Protein AF-A0A530LA49-F1 (afdb_monomer_lite)

Structure (mmCIF, N/CA/C/O backbone):
data_AF-A0A530LA49-F1
#
_entry.id   AF-A0A530LA49-F1
#
loop_
_atom_site.group_PDB
_atom_site.id
_atom_site.type_symbol
_atom_site.label_atom_id
_atom_site.label_alt_id
_atom_site.label_comp_id
_atom_site.label_asym_id
_atom_site.label_entity_id
_atom_site.label_seq_id
_atom_site.pdbx_PDB_ins_code
_atom_site.Cartn_x
_atom_site.Cartn_y
_atom_site.Cartn_z
_atom_site.occupancy
_atom_site.B_iso_or_equiv
_atom_site.auth_seq_id
_atom_site.auth_comp_id
_atom_site.auth_asym_id
_atom_site.auth_atom_id
_atom_site.pdbx_PDB_model_num
ATOM 1 N N . MET A 1 1 ? -15.431 26.990 10.902 1.00 53.88 1 MET A N 1
ATOM 2 C CA . MET A 1 1 ? -14.725 26.129 9.928 1.00 53.88 1 MET A CA 1
ATOM 3 C C . MET A 1 1 ? -13.389 25.779 10.553 1.00 53.88 1 MET A C 1
ATOM 5 O O . MET A 1 1 ? -12.736 26.701 11.022 1.00 53.88 1 MET A O 1
ATOM 9 N N . SER A 1 2 ? -13.037 24.495 10.675 1.00 66.44 2 SER A N 1
ATOM 10 C CA . SER A 1 2 ? -11.714 24.120 11.197 1.00 66.44 2 SER A CA 1
ATOM 11 C C . SER A 1 2 ? -10.644 24.682 10.259 1.00 66.44 2 SER A C 1
ATOM 13 O O . SER A 1 2 ? -10.736 24.474 9.051 1.00 66.44 2 SER A O 1
ATOM 15 N N . SER A 1 3 ? -9.688 25.439 10.800 1.00 76.88 3 SER A N 1
ATOM 16 C CA . SER A 1 3 ? -8.584 26.044 10.046 1.00 76.88 3 SER A CA 1
ATOM 17 C C . SER A 1 3 ? -7.377 25.110 9.918 1.00 76.88 3 SER A C 1
ATOM 19 O O . SER A 1 3 ? -6.273 25.578 9.651 1.00 76.88 3 SER A O 1
ATOM 21 N N . GLU A 1 4 ? -7.549 23.810 10.158 1.00 86.69 4 GLU A N 1
ATOM 22 C CA . GLU A 1 4 ? -6.460 22.842 10.067 1.00 86.69 4 GLU A CA 1
ATOM 23 C C . GLU A 1 4 ? -6.384 22.209 8.678 1.00 86.69 4 GLU A C 1
ATOM 25 O O . GLU A 1 4 ? -7.372 21.705 8.132 1.00 86.69 4 GLU A O 1
ATOM 30 N N . PHE A 1 5 ? -5.179 22.212 8.109 1.00 93.75 5 PHE A N 1
ATOM 31 C CA . PHE A 1 5 ? -4.893 21.487 6.880 1.00 93.75 5 PHE A CA 1
ATOM 32 C C . PHE A 1 5 ? -4.937 19.979 7.129 1.00 93.75 5 PHE A C 1
ATOM 34 O O . PHE A 1 5 ? -4.469 19.478 8.151 1.00 93.75 5 PHE A O 1
ATOM 41 N N . ARG A 1 6 ? -5.477 19.240 6.157 1.00 95.31 6 ARG A N 1
ATOM 42 C CA . ARG A 1 6 ? -5.453 17.775 6.175 1.00 95.31 6 ARG A CA 1
ATOM 43 C C . ARG A 1 6 ? -4.008 17.284 6.111 1.00 95.31 6 ARG A C 1
ATOM 45 O O . ARG A 1 6 ? -3.200 17.799 5.342 1.00 95.31 6 ARG A O 1
ATOM 52 N N . THR A 1 7 ? -3.721 16.247 6.883 1.00 96.50 7 THR A N 1
ATOM 53 C CA . THR A 1 7 ? -2.438 15.542 6.896 1.00 96.50 7 THR A CA 1
ATOM 54 C C . THR A 1 7 ? -2.643 14.074 6.511 1.00 96.50 7 THR A C 1
ATOM 56 O O . THR A 1 7 ? -3.772 13.626 6.294 1.00 96.50 7 THR A O 1
ATOM 59 N N . LEU A 1 8 ? -1.545 13.326 6.381 1.00 98.12 8 LEU A N 1
ATOM 60 C CA . LEU A 1 8 ? -1.593 11.876 6.203 1.00 98.12 8 LEU A CA 1
ATOM 61 C C . LEU A 1 8 ? -2.253 11.206 7.417 1.00 98.12 8 LEU A C 1
ATOM 63 O O . LEU A 1 8 ? -2.008 11.613 8.554 1.00 98.12 8 LEU A O 1
ATOM 67 N N . TYR A 1 9 ? -2.997 10.124 7.184 1.00 98.56 9 TYR A N 1
ATOM 68 C CA . TYR A 1 9 ? -3.495 9.259 8.258 1.00 98.56 9 TYR A CA 1
ATOM 69 C C . TYR A 1 9 ? -2.330 8.677 9.091 1.00 98.56 9 TYR A C 1
ATOM 71 O O . TYR A 1 9 ? -1.172 8.768 8.666 1.00 98.56 9 TYR A O 1
ATOM 79 N N . PRO A 1 10 ? -2.574 8.116 10.290 1.00 98.44 10 PRO A N 1
ATOM 80 C CA . PRO A 1 10 ? -1.533 7.440 11.066 1.00 98.44 10 PRO A CA 1
ATOM 81 C C . PRO A 1 10 ? -0.817 6.341 10.272 1.00 98.44 10 PRO A C 1
ATOM 83 O O . PRO A 1 10 ? -1.332 5.843 9.272 1.00 98.44 10 PRO A O 1
ATOM 86 N N . GLU A 1 11 ? 0.387 5.980 10.708 1.00 98.56 11 GLU A N 1
ATOM 87 C CA . GLU A 1 11 ? 1.130 4.868 10.112 1.00 98.56 11 GLU A CA 1
ATOM 88 C C . GLU A 1 11 ? 0.362 3.553 10.259 1.00 98.56 11 GLU A C 1
ATOM 90 O O . GLU A 1 11 ? -0.327 3.321 11.254 1.00 98.56 11 GLU A O 1
ATOM 95 N N . ILE A 1 12 ? 0.455 2.718 9.228 1.00 98.44 12 ILE A N 1
ATOM 96 C CA . ILE A 1 12 ? -0.236 1.439 9.137 1.00 98.44 12 ILE A CA 1
ATOM 97 C C . ILE A 1 12 ? 0.601 0.481 8.291 1.00 98.44 12 ILE A C 1
ATOM 99 O O . ILE A 1 12 ? 1.236 0.880 7.307 1.00 98.44 12 ILE A O 1
ATOM 103 N N . GLU A 1 13 ? 0.585 -0.791 8.672 1.00 98.50 13 GLU A N 1
ATOM 104 C CA . GLU A 1 13 ? 1.228 -1.843 7.898 1.00 98.50 13 GLU A CA 1
ATOM 105 C C . GLU A 1 13 ? 0.317 -2.396 6.804 1.00 98.50 13 GLU A C 1
ATOM 107 O O . GLU A 1 13 ? -0.911 -2.264 6.832 1.00 98.50 13 GLU A O 1
ATOM 112 N N . ALA A 1 14 ? 0.939 -3.007 5.802 1.00 98.50 14 ALA A N 1
ATOM 113 C CA . ALA A 1 14 ? 0.199 -3.852 4.885 1.00 98.50 14 ALA A CA 1
ATOM 114 C C . ALA A 1 14 ? -0.295 -5.095 5.640 1.00 98.50 14 ALA A C 1
ATOM 116 O O . ALA A 1 14 ? 0.447 -5.692 6.419 1.00 98.50 14 ALA A O 1
ATOM 117 N N . PHE A 1 15 ? -1.546 -5.490 5.416 1.00 98.50 15 PHE A N 1
ATOM 118 C CA . PHE A 1 15 ? -2.093 -6.722 5.993 1.00 98.50 15 PHE A CA 1
ATOM 119 C C . PHE A 1 15 ? -1.872 -7.939 5.082 1.00 98.50 15 PHE A C 1
ATOM 121 O O . PHE A 1 15 ? -2.150 -9.069 5.483 1.00 98.50 15 PHE A O 1
ATOM 128 N N . GLU A 1 16 ? -1.443 -7.714 3.840 1.00 98.62 16 GLU A N 1
ATOM 129 C CA . GLU A 1 16 ? -1.165 -8.737 2.833 1.00 98.62 16 GLU A CA 1
ATOM 130 C C . GLU A 1 16 ? -0.210 -8.156 1.785 1.00 98.62 16 GLU A C 1
ATOM 132 O O . GLU A 1 16 ? -0.322 -6.980 1.438 1.00 98.62 16 GLU A O 1
ATOM 137 N N . SER A 1 17 ? 0.725 -8.956 1.286 1.00 98.81 17 SER A N 1
ATOM 138 C CA . SER A 1 17 ? 1.642 -8.569 0.212 1.00 98.81 17 SER A CA 1
ATOM 139 C C . SER A 1 17 ? 2.128 -9.796 -0.550 1.00 98.81 17 SER A C 1
ATOM 141 O O . SER A 1 17 ? 1.976 -10.932 -0.090 1.00 98.81 17 SER A O 1
ATOM 143 N N . GLY A 1 18 ? 2.709 -9.578 -1.727 1.00 98.69 18 GLY A N 1
ATOM 144 C CA . GLY A 1 18 ? 3.255 -10.660 -2.531 1.00 98.69 18 GLY A CA 1
ATOM 145 C C . GLY A 1 18 ? 3.972 -10.189 -3.787 1.00 98.69 18 GLY A C 1
ATOM 146 O O . GLY A 1 18 ? 4.058 -8.998 -4.074 1.00 98.69 18 GLY A O 1
ATOM 147 N N . MET A 1 19 ? 4.474 -11.165 -4.539 1.00 98.69 19 MET A N 1
ATOM 148 C CA . MET A 1 19 ? 5.010 -10.982 -5.885 1.00 98.69 19 MET A CA 1
ATOM 149 C C . MET A 1 19 ? 4.035 -11.616 -6.877 1.00 98.69 19 MET A C 1
ATOM 151 O O . MET A 1 19 ? 3.698 -12.793 -6.744 1.00 98.69 19 MET A O 1
ATOM 155 N N . LEU A 1 20 ? 3.574 -10.845 -7.857 1.00 98.44 20 LEU A N 1
ATOM 156 C CA . LEU A 1 20 ? 2.732 -11.315 -8.950 1.00 98.44 20 LEU A CA 1
ATOM 157 C C . LEU A 1 20 ? 3.605 -11.618 -10.168 1.00 98.44 20 LEU A C 1
ATOM 159 O O . LEU A 1 20 ? 4.226 -10.709 -10.712 1.00 98.44 20 LEU A O 1
ATOM 163 N N . ASP A 1 21 ? 3.629 -12.875 -10.603 1.00 98.38 21 ASP A N 1
ATOM 164 C CA . ASP A 1 21 ? 4.175 -13.251 -11.909 1.00 98.38 21 ASP A CA 1
ATOM 165 C C . ASP A 1 21 ? 3.245 -12.744 -13.020 1.00 98.38 21 ASP A C 1
ATOM 167 O O . ASP A 1 21 ? 2.048 -13.043 -13.011 1.00 98.38 21 ASP A O 1
ATOM 171 N N . VAL A 1 22 ? 3.784 -11.949 -13.949 1.00 98.25 22 VAL A N 1
ATOM 172 C CA . VAL A 1 22 ? 3.019 -11.376 -15.071 1.00 98.25 22 VAL A CA 1
ATOM 173 C C . VAL A 1 22 ? 3.133 -12.194 -16.367 1.00 98.25 22 VAL A C 1
ATOM 175 O O . VAL A 1 22 ? 2.468 -11.870 -17.348 1.00 98.25 22 VAL A O 1
ATOM 178 N N . GLY A 1 23 ? 3.899 -13.292 -16.364 1.00 98.56 23 GLY A N 1
ATOM 179 C CA . GLY A 1 23 ? 3.915 -14.301 -17.431 1.00 98.56 23 GLY A CA 1
ATOM 180 C C . GLY A 1 23 ? 4.965 -14.107 -18.529 1.00 98.56 23 GLY A C 1
ATOM 181 O O . GLY A 1 23 ? 5.048 -14.933 -19.436 1.00 98.56 23 GLY A O 1
ATOM 182 N N . ASP A 1 24 ? 5.781 -13.057 -18.453 1.00 98.12 24 ASP A N 1
ATOM 183 C CA . ASP A 1 24 ? 6.817 -12.727 -19.443 1.00 98.12 24 ASP A CA 1
ATOM 184 C C . ASP A 1 24 ? 8.213 -12.514 -18.823 1.00 98.12 24 ASP A C 1
ATOM 186 O O . ASP A 1 24 ? 9.097 -11.908 -19.426 1.00 98.12 24 ASP A O 1
ATOM 190 N N . GLY A 1 25 ? 8.432 -13.071 -17.627 1.00 98.38 25 GLY A N 1
ATOM 191 C CA . GLY A 1 25 ? 9.722 -13.055 -16.930 1.00 98.38 25 GLY A CA 1
ATOM 192 C C . GLY A 1 25 ? 9.866 -11.953 -15.878 1.00 98.38 25 GLY A C 1
ATOM 193 O O . GLY A 1 25 ? 10.879 -11.916 -15.178 1.00 98.38 25 GLY A O 1
ATOM 194 N N . HIS A 1 26 ? 8.860 -11.091 -15.718 1.00 98.31 26 HIS A N 1
ATOM 195 C CA . HIS A 1 26 ? 8.805 -10.102 -14.645 1.00 98.31 26 HIS A CA 1
ATOM 196 C C . HIS A 1 26 ? 7.920 -10.556 -13.477 1.00 98.31 26 HIS A C 1
ATOM 198 O O . HIS A 1 26 ? 6.924 -11.258 -13.647 1.00 98.31 26 HIS A O 1
ATOM 204 N N . GLN A 1 27 ? 8.271 -10.099 -12.273 1.00 98.50 27 GLN A N 1
ATOM 205 C CA . GLN A 1 27 ? 7.417 -10.201 -11.094 1.00 98.50 27 GLN A CA 1
ATOM 206 C C . GLN A 1 27 ? 7.190 -8.812 -10.497 1.00 98.50 27 GLN A C 1
ATOM 208 O O . GLN A 1 27 ? 8.141 -8.048 -10.319 1.00 98.50 27 GLN A O 1
ATOM 213 N N . VAL A 1 28 ? 5.938 -8.492 -10.173 1.00 98.31 28 VAL A N 1
ATOM 214 C CA . VAL A 1 28 ? 5.527 -7.197 -9.618 1.00 98.31 28 VAL A CA 1
ATOM 215 C C . VAL A 1 28 ? 5.207 -7.359 -8.139 1.00 98.31 28 VAL A C 1
ATOM 217 O O . VAL A 1 28 ? 4.340 -8.150 -7.772 1.00 98.31 28 VAL A O 1
ATOM 220 N N . TYR A 1 29 ? 5.901 -6.609 -7.286 1.00 98.69 29 TYR A N 1
ATOM 221 C CA . TYR A 1 29 ? 5.526 -6.506 -5.880 1.00 98.69 29 TYR A CA 1
ATOM 222 C C . TYR A 1 29 ? 4.192 -5.768 -5.747 1.00 98.69 29 TYR A C 1
ATOM 224 O O . TYR A 1 29 ? 3.996 -4.746 -6.403 1.00 98.69 29 TYR A O 1
ATOM 232 N N . TRP A 1 30 ? 3.319 -6.253 -4.870 1.00 98.81 30 TRP A N 1
ATOM 233 C CA . TRP A 1 30 ? 2.099 -5.561 -4.463 1.00 98.81 30 TRP A CA 1
ATOM 234 C C . TRP A 1 30 ? 1.880 -5.693 -2.959 1.00 98.81 30 TRP A C 1
ATOM 236 O O . TRP A 1 30 ? 2.313 -6.665 -2.327 1.00 98.81 30 TRP A O 1
ATOM 246 N N . GLU A 1 31 ? 1.146 -4.746 -2.384 1.00 98.81 31 GLU A N 1
ATOM 247 C CA . GLU A 1 31 ? 0.684 -4.829 -1.000 1.00 98.81 31 GLU A CA 1
ATOM 248 C C . GLU A 1 31 ? -0.721 -4.257 -0.806 1.00 98.81 31 GLU A C 1
ATOM 250 O O . GLU A 1 31 ? -1.171 -3.393 -1.553 1.00 98.81 31 GLU A O 1
ATOM 255 N N . ARG A 1 32 ? -1.429 -4.743 0.217 1.00 98.75 32 ARG A N 1
ATOM 256 C CA . ARG A 1 32 ? -2.758 -4.268 0.607 1.00 98.75 32 ARG A CA 1
ATOM 257 C C . ARG A 1 32 ? -2.752 -3.661 1.993 1.00 98.75 32 ARG A C 1
ATOM 259 O O . ARG A 1 32 ? -2.234 -4.259 2.937 1.00 98.75 32 ARG A O 1
ATOM 266 N N . SER A 1 33 ? -3.372 -2.495 2.133 1.00 98.81 33 SER A N 1
ATOM 267 C CA . SER A 1 33 ? -3.504 -1.791 3.410 1.00 98.81 33 SER A CA 1
ATOM 268 C C . SER A 1 33 ? -4.912 -1.225 3.613 1.00 98.8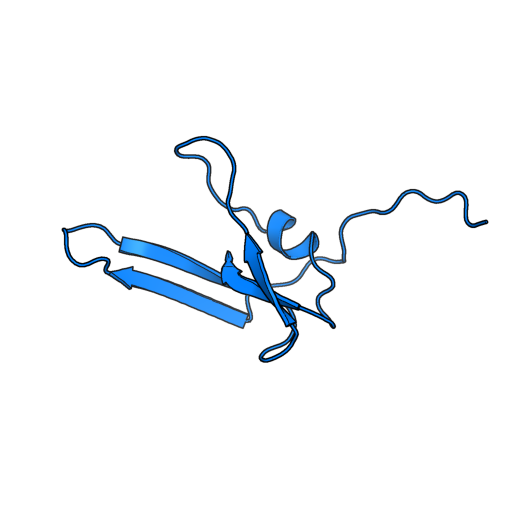1 33 SER A C 1
ATOM 270 O O . SER A 1 33 ? -5.710 -1.135 2.680 1.00 98.81 33 SER A O 1
ATOM 2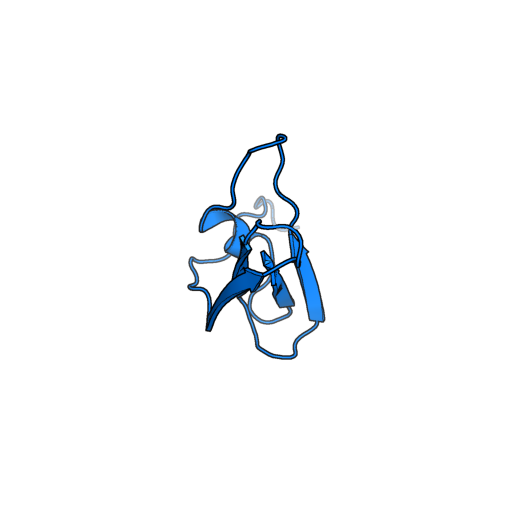72 N N . GLY A 1 34 ? -5.230 -0.865 4.857 1.00 98.56 34 GLY A N 1
ATOM 273 C CA . GLY A 1 34 ? -6.560 -0.428 5.279 1.00 98.56 34 GLY A CA 1
ATOM 274 C C . GLY A 1 34 ? -7.431 -1.578 5.790 1.00 98.56 34 GLY A C 1
ATOM 275 O O . GLY A 1 34 ? -6.954 -2.443 6.523 1.00 98.56 34 GLY A O 1
ATOM 276 N N . THR A 1 35 ? -8.716 -1.578 5.440 1.00 98.62 35 THR A N 1
ATOM 277 C CA . THR A 1 35 ? -9.708 -2.542 5.940 1.00 98.62 35 THR A CA 1
ATOM 278 C C . THR A 1 35 ? -10.087 -3.535 4.848 1.00 98.62 35 THR A C 1
ATOM 280 O O . THR A 1 35 ? -10.691 -3.151 3.850 1.00 98.62 35 THR A O 1
ATOM 283 N N . ARG A 1 36 ? -9.783 -4.823 5.061 1.00 98.19 36 ARG A N 1
ATOM 284 C CA . ARG A 1 36 ? -10.104 -5.911 4.122 1.00 98.19 36 ARG A CA 1
ATOM 285 C C . ARG A 1 36 ? -11.593 -5.888 3.742 1.00 98.19 36 ARG A C 1
ATOM 287 O O . ARG A 1 36 ? -12.452 -6.024 4.609 1.00 98.19 36 ARG A O 1
ATOM 294 N N . GLY A 1 37 ? -11.887 -5.755 2.450 1.00 97.50 37 GLY A N 1
ATOM 295 C CA . GLY A 1 37 ? -13.248 -5.741 1.900 1.00 97.50 37 GLY A CA 1
ATOM 296 C C . GLY A 1 37 ? -13.972 -4.390 1.958 1.00 97.50 37 GLY A C 1
ATOM 297 O O . GLY A 1 37 ? -15.132 -4.320 1.554 1.00 97.50 37 GLY A O 1
ATOM 298 N N . ALA A 1 38 ? -13.323 -3.323 2.438 1.00 98.56 38 ALA A N 1
ATOM 299 C CA . ALA A 1 38 ? -13.851 -1.963 2.337 1.00 98.56 38 ALA A CA 1
ATOM 300 C C . ALA A 1 38 ? -13.773 -1.442 0.885 1.00 98.56 38 ALA A C 1
ATOM 302 O O . ALA A 1 38 ? -13.559 -2.208 -0.057 1.00 98.56 38 ALA A O 1
ATOM 303 N N . LYS A 1 39 ? -13.977 -0.136 0.662 1.00 98.81 39 LYS A N 1
ATOM 304 C CA . LYS A 1 39 ? -13.998 0.423 -0.697 1.00 98.81 39 LYS A CA 1
ATOM 305 C C . LYS A 1 39 ? -12.650 0.165 -1.399 1.00 98.81 39 LYS A C 1
ATOM 307 O O . LYS A 1 39 ? -11.627 0.619 -0.886 1.00 98.81 39 LYS A O 1
ATOM 312 N N . PRO A 1 40 ? -12.622 -0.507 -2.563 1.00 98.75 40 PRO A N 1
ATOM 313 C CA . PRO A 1 40 ? -11.367 -0.817 -3.233 1.00 98.75 40 PRO A CA 1
ATOM 314 C C . PRO A 1 40 ? -10.735 0.439 -3.842 1.00 98.75 40 PRO A C 1
ATOM 316 O O . PRO A 1 40 ? -11.436 1.305 -4.378 1.00 98.75 40 PRO A O 1
ATOM 319 N N . ALA A 1 41 ? -9.408 0.523 -3.784 1.00 98.81 41 ALA A N 1
ATOM 320 C CA . ALA A 1 41 ? -8.611 1.542 -4.463 1.00 98.81 41 ALA A CA 1
ATOM 321 C C . ALA A 1 41 ? -7.269 0.968 -4.943 1.00 98.81 41 ALA A C 1
ATOM 323 O O . ALA A 1 41 ? -6.765 0.003 -4.374 1.00 98.81 41 ALA A O 1
ATOM 324 N N . VAL A 1 42 ? -6.681 1.595 -5.966 1.00 98.81 42 VAL A N 1
ATOM 325 C CA . VAL A 1 42 ? -5.315 1.316 -6.428 1.00 98.81 42 VAL A CA 1
ATOM 326 C C . VAL A 1 42 ? -4.482 2.590 -6.356 1.00 98.81 42 VAL A C 1
ATOM 328 O O . VAL A 1 42 ? -4.948 3.664 -6.747 1.00 98.81 42 VAL A O 1
ATOM 331 N N . PHE A 1 43 ? -3.260 2.484 -5.846 1.00 98.81 43 PHE A N 1
ATOM 332 C CA . PHE A 1 43 ? -2.268 3.551 -5.892 1.00 98.81 43 PHE A CA 1
ATOM 333 C C . PHE A 1 43 ? -1.281 3.288 -7.034 1.00 98.81 43 PHE A C 1
ATOM 335 O O . PHE A 1 43 ? -0.721 2.205 -7.130 1.00 98.81 43 PHE A O 1
ATOM 342 N N . LEU A 1 44 ? -1.037 4.289 -7.882 1.00 98.38 44 LEU A N 1
ATOM 343 C CA . LEU A 1 44 ? -0.026 4.228 -8.940 1.00 98.38 44 LEU A CA 1
ATOM 344 C C . LEU A 1 44 ? 1.073 5.240 -8.618 1.00 98.38 44 LEU A C 1
ATOM 346 O O . LEU A 1 44 ? 0.809 6.440 -8.523 1.00 98.38 44 LEU A O 1
ATOM 350 N N . HIS A 1 45 ? 2.300 4.765 -8.420 1.00 98.31 45 HIS A N 1
ATOM 351 C CA . HIS A 1 45 ? 3.421 5.645 -8.108 1.00 98.31 45 HIS A CA 1
ATOM 352 C C . HIS A 1 45 ? 3.840 6.493 -9.325 1.00 98.31 45 HIS A C 1
ATOM 354 O O . HIS A 1 45 ? 3.630 6.123 -10.480 1.00 98.31 45 HIS A O 1
ATOM 360 N N . GLY A 1 46 ? 4.471 7.641 -9.063 1.00 95.62 46 GLY A N 1
ATOM 361 C CA . GLY A 1 46 ? 5.060 8.492 -10.105 1.00 95.62 46 GLY A CA 1
ATOM 362 C C . GLY A 1 46 ? 6.395 7.950 -10.638 1.00 95.62 46 GLY A C 1
ATOM 363 O O . GLY A 1 46 ? 6.919 6.958 -10.131 1.00 95.62 46 GLY A O 1
ATOM 364 N N . GLY A 1 47 ? 6.971 8.601 -11.653 1.00 96.81 47 GLY A N 1
ATOM 365 C CA . GLY A 1 47 ? 8.202 8.136 -12.304 1.00 96.81 47 GLY A CA 1
ATOM 366 C C . GLY A 1 47 ? 8.125 8.251 -13.823 1.00 96.81 47 GLY A C 1
ATOM 367 O O . GLY A 1 47 ? 7.695 9.295 -14.306 1.00 96.81 47 GLY A O 1
ATOM 368 N N . PRO A 1 48 ? 8.552 7.255 -14.612 1.00 95.56 48 PRO A N 1
ATOM 369 C CA . PRO A 1 48 ? 8.546 5.802 -14.380 1.00 95.56 48 PRO A CA 1
ATOM 370 C C . PRO A 1 48 ? 9.724 5.273 -13.548 1.00 95.56 48 PRO A C 1
ATOM 372 O O . PRO A 1 48 ? 10.688 5.991 -13.308 1.00 95.56 48 PRO A O 1
ATOM 375 N N . GLY A 1 49 ? 9.634 4.024 -13.075 1.00 95.69 49 GLY A N 1
ATOM 376 C CA . GLY A 1 49 ? 10.677 3.401 -12.242 1.00 95.69 49 GLY A CA 1
ATOM 377 C C . GLY A 1 49 ? 10.783 3.965 -10.820 1.00 95.69 49 GLY A C 1
ATOM 378 O O . GLY A 1 49 ? 11.709 3.620 -10.090 1.00 95.69 49 GLY A O 1
ATOM 379 N N . GLY A 1 50 ? 9.836 4.824 -10.419 1.00 90.44 50 GLY A N 1
ATOM 380 C CA . GLY A 1 50 ? 9.607 5.123 -9.009 1.00 90.44 50 GLY A CA 1
ATOM 381 C C . GLY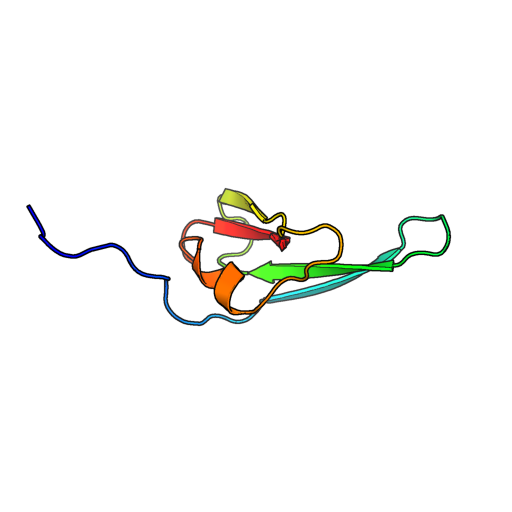 A 1 50 ? 9.156 3.870 -8.256 1.00 90.44 50 GLY A C 1
ATOM 382 O O . GLY A 1 50 ? 8.979 2.802 -8.834 1.00 90.44 50 GLY A O 1
ATOM 383 N N . THR A 1 51 ? 8.973 3.985 -6.951 1.00 96.38 51 THR A N 1
ATOM 384 C CA . THR A 1 51 ? 8.530 2.865 -6.119 1.00 96.38 51 THR A CA 1
ATOM 385 C C . THR A 1 51 ? 7.398 3.319 -5.213 1.00 96.38 51 THR A C 1
ATOM 387 O O . THR A 1 51 ? 7.063 4.509 -5.138 1.00 96.38 51 THR A O 1
ATOM 390 N N . ILE A 1 52 ? 6.806 2.375 -4.491 1.00 98.25 52 ILE A N 1
ATOM 391 C CA . ILE A 1 52 ? 5.945 2.712 -3.366 1.00 98.25 52 ILE A CA 1
ATOM 392 C C . ILE A 1 52 ? 6.774 2.949 -2.093 1.00 98.25 52 ILE A C 1
ATOM 394 O O . ILE A 1 52 ? 7.919 2.517 -1.976 1.00 98.25 52 ILE A O 1
ATOM 398 N N . SER A 1 53 ? 6.185 3.644 -1.121 1.00 98.12 53 SER A N 1
ATOM 399 C CA . SER A 1 53 ? 6.745 3.848 0.214 1.00 98.12 53 SER A CA 1
ATOM 400 C C . SER A 1 53 ? 5.650 3.649 1.267 1.00 98.12 53 SER A C 1
ATOM 402 O O . SER A 1 53 ? 4.478 3.886 0.955 1.00 98.12 53 SER A O 1
ATOM 404 N N . PRO A 1 54 ? 5.987 3.329 2.532 1.00 98.38 54 PRO A N 1
ATOM 405 C CA . PRO A 1 54 ? 4.991 3.193 3.603 1.00 98.38 54 PRO A CA 1
ATOM 406 C C . PRO A 1 54 ? 4.101 4.433 3.788 1.00 98.38 54 PRO A C 1
ATOM 408 O O . PRO A 1 54 ? 2.966 4.334 4.251 1.00 98.38 54 PRO A O 1
ATOM 411 N N . LYS A 1 55 ? 4.574 5.620 3.373 1.00 98.50 55 LYS A N 1
ATOM 412 C CA . LYS A 1 55 ? 3.780 6.855 3.411 1.00 98.50 55 LYS A CA 1
ATOM 413 C C . LYS A 1 55 ? 2.573 6.818 2.473 1.00 98.50 55 LYS A C 1
ATOM 415 O O . LYS A 1 55 ? 1.578 7.474 2.768 1.00 98.50 55 LYS A O 1
ATOM 420 N N . HIS A 1 56 ? 2.629 6.062 1.378 1.00 98.69 56 HIS A N 1
ATOM 421 C CA . HIS A 1 56 ? 1.542 6.002 0.399 1.00 98.69 56 HIS A CA 1
ATOM 422 C C . HIS A 1 56 ? 0.290 5.312 0.960 1.00 98.69 56 HIS A C 1
ATOM 424 O O . HIS A 1 56 ? -0.822 5.732 0.644 1.00 98.69 56 HIS A O 1
ATOM 430 N N . ARG A 1 57 ? 0.444 4.351 1.885 1.00 98.69 57 ARG A N 1
ATOM 431 C CA . ARG A 1 57 ? -0.679 3.705 2.600 1.00 98.69 57 ARG A CA 1
ATOM 432 C C . ARG A 1 57 ? -1.547 4.719 3.354 1.00 98.69 57 ARG A C 1
ATOM 434 O O . ARG A 1 57 ? -2.746 4.534 3.515 1.00 98.69 57 ARG A O 1
ATOM 441 N N . ARG A 1 58 ? -0.936 5.828 3.781 1.00 98.69 58 ARG A N 1
ATOM 442 C CA . ARG A 1 58 ? -1.533 6.861 4.640 1.00 98.69 58 ARG A CA 1
ATOM 443 C C . ARG A 1 58 ? -2.337 7.917 3.874 1.00 98.69 58 ARG A C 1
ATOM 445 O O . ARG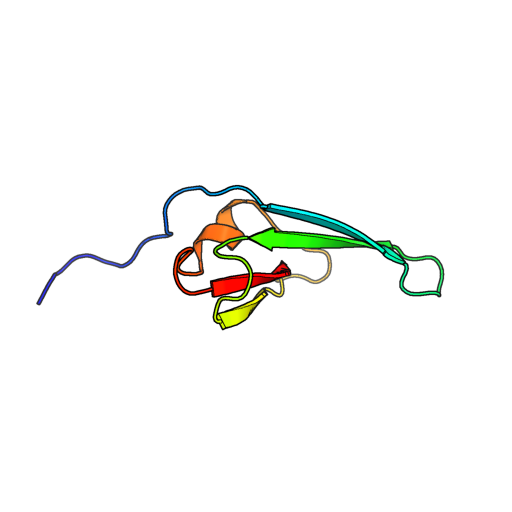 A 1 58 ? -2.848 8.852 4.490 1.00 98.69 58 ARG A O 1
ATOM 452 N N . LEU A 1 59 ? -2.413 7.811 2.546 1.00 98.62 59 LEU A N 1
ATOM 453 C CA . LEU A 1 59 ? -3.208 8.706 1.694 1.00 98.62 59 LEU A CA 1
ATOM 454 C C . LEU A 1 59 ? -4.704 8.361 1.713 1.00 98.62 59 LEU A C 1
ATOM 456 O O . LEU A 1 59 ? -5.535 9.200 1.368 1.00 98.62 59 LEU A O 1
ATOM 460 N N . PHE A 1 60 ? -5.044 7.144 2.135 1.00 98.56 60 PHE A N 1
ATOM 461 C CA . PHE A 1 60 ? -6.398 6.608 2.151 1.00 98.56 60 PHE A CA 1
ATOM 462 C C . PHE A 1 60 ? -6.865 6.444 3.596 1.00 98.56 60 PHE A C 1
ATOM 464 O O . PHE A 1 60 ? -6.074 6.096 4.469 1.00 98.56 60 PHE A O 1
ATOM 471 N N . ASP A 1 61 ? -8.150 6.694 3.858 1.00 98.50 61 ASP A N 1
ATOM 472 C CA . ASP A 1 61 ? -8.711 6.444 5.187 1.00 98.50 61 ASP A CA 1
ATOM 473 C C . ASP A 1 61 ? -8.692 4.933 5.474 1.00 98.50 61 ASP A C 1
ATOM 475 O O . ASP A 1 61 ? -9.409 4.189 4.791 1.00 98.50 61 ASP A O 1
ATOM 479 N N . PRO A 1 62 ? -7.922 4.452 6.469 1.00 98.12 62 PRO A N 1
ATOM 480 C CA . PRO A 1 62 ? -7.729 3.022 6.682 1.00 98.12 62 PRO A CA 1
ATOM 481 C C . PRO A 1 62 ? -9.012 2.303 7.108 1.00 98.12 62 PRO A C 1
ATOM 483 O O . PRO A 1 62 ? -9.080 1.081 7.008 1.00 98.12 62 PRO A O 1
ATOM 486 N N . LYS A 1 63 ? -10.039 3.033 7.569 1.00 98.31 63 LYS A N 1
ATOM 487 C CA . LYS A 1 63 ? -11.342 2.461 7.940 1.00 98.31 63 LYS A CA 1
ATOM 488 C C . LYS A 1 63 ? -12.286 2.304 6.752 1.00 98.31 63 LYS A C 1
ATOM 490 O O . LYS A 1 63 ? -13.256 1.560 6.846 1.00 98.31 63 LYS A O 1
ATOM 495 N N . LEU A 1 64 ? -12.050 3.043 5.670 1.00 98.69 64 LEU A N 1
ATOM 496 C CA . LEU A 1 64 ? -12.979 3.124 4.541 1.00 98.69 64 LEU A CA 1
ATOM 497 C C . LEU A 1 64 ? -12.436 2.478 3.272 1.00 98.69 64 LEU A C 1
ATOM 499 O O . LEU A 1 64 ? -13.232 2.189 2.380 1.00 98.69 64 LEU A O 1
ATOM 503 N N . TYR A 1 65 ? -11.125 2.251 3.186 1.00 98.88 65 TYR A N 1
ATOM 504 C CA . TYR A 1 65 ? -10.477 1.739 1.985 1.00 98.88 65 TYR A CA 1
ATOM 505 C C . TYR A 1 65 ? -9.733 0.426 2.211 1.00 98.88 65 TYR A C 1
ATOM 507 O O . TYR A 1 65 ? -9.112 0.221 3.251 1.00 98.88 65 TYR A O 1
ATOM 515 N N . ASP A 1 66 ? -9.791 -0.422 1.189 1.00 98.75 66 ASP A N 1
ATOM 516 C CA . ASP A 1 66 ? -8.904 -1.557 0.940 1.00 98.75 66 ASP A CA 1
ATOM 517 C C . ASP A 1 66 ? -8.037 -1.161 -0.259 1.00 98.75 66 ASP A C 1
ATOM 519 O O . ASP A 1 66 ? -8.496 -1.192 -1.406 1.00 98.75 66 ASP A O 1
ATOM 523 N N . VAL A 1 67 ? -6.842 -0.639 0.010 1.00 98.81 67 VAL A N 1
ATOM 524 C CA . VAL A 1 67 ? -5.974 -0.093 -1.036 1.00 98.81 67 VAL A CA 1
ATOM 525 C C . VAL A 1 67 ? -4.912 -1.107 -1.424 1.00 98.81 67 VAL A C 1
ATOM 527 O O . VAL A 1 67 ? -4.198 -1.604 -0.558 1.00 98.81 67 VAL A O 1
ATOM 530 N N . VAL A 1 68 ? -4.795 -1.366 -2.726 1.00 98.81 68 VAL A N 1
ATOM 531 C CA . VAL A 1 68 ? -3.665 -2.069 -3.340 1.00 98.81 68 VAL A CA 1
ATOM 532 C C . VAL A 1 68 ? -2.634 -1.028 -3.781 1.00 98.81 68 VAL A C 1
ATOM 534 O O . VAL A 1 68 ? -2.987 -0.066 -4.472 1.00 98.81 68 VAL A O 1
ATOM 537 N N . LEU A 1 69 ? -1.382 -1.208 -3.371 1.00 98.75 69 LEU A N 1
ATOM 538 C CA . LEU A 1 69 ? -0.225 -0.429 -3.811 1.00 98.75 69 LEU A CA 1
ATOM 539 C C . LEU A 1 69 ? 0.740 -1.304 -4.605 1.00 98.75 69 LEU A C 1
ATOM 541 O O . LEU A 1 69 ? 0.848 -2.506 -4.263 1.00 98.75 69 LEU A O 1
#

Radius of gyration: 14.09 Å; chains: 1; bounding box: 25×40×31 Å

Secondary structure (DSSP, 8-state):
---PPP-PPPP---SEEEEEE-SSS-EEEEEEEESTTSEEEE---STTT----TTGGGGS-TTTEEEE-

S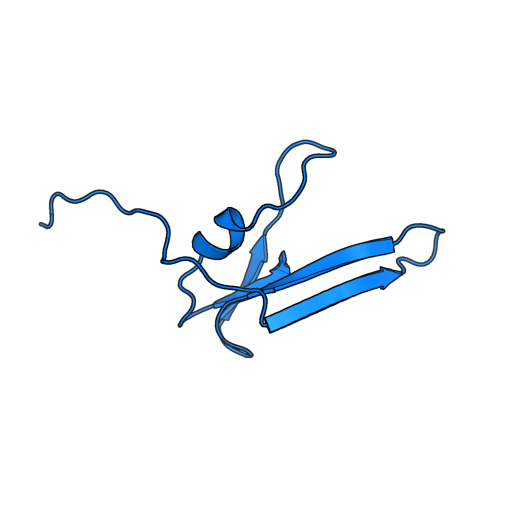equence (69 aa):
MSSEFRTLYPEIEAFESGMLDVGDGHQVYWERSGTRGAKPAVFLHGGPGGTISPKHRRLFDPKLYDVVL

pLDDT: mean 96.49, std 7.11, range [53.88, 98.88]

Foldseek 3Di:
DDPD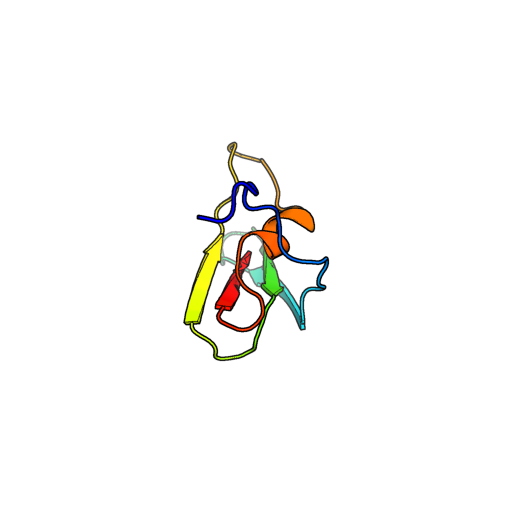DDDFADQWDFPDWDWPDPPPPDTDTKTKAADPPAAEEEDDDDDVVDDDDSSVSRVDDSPHYTYMD